Protein AF-A0A945VIE0-F1 (afdb_monomer_lite)

Foldseek 3Di:
DDDDFDFAFPDADPVQQWGWTQTPVRDDIDIDGDDD

Secondary structure (DSSP, 8-state):
-PPP--EEEEEEEGGGTEEEEEETT-PPPEEEE---

pLDDT: mean 91.21, std 7.58, range [66.81, 96.94]

Radius of gyration: 10.57 Å; chains: 1; bounding box: 18×21×28 Å

Sequence (36 aa):
MSEVKEGTVKWFNDKKGFGFIAPKDGDKDLFVHMNE

Structure (mmCIF, N/CA/C/O backbone):
data_AF-A0A945VIE0-F1
#
_entry.id   AF-A0A945VIE0-F1
#
loop_
_atom_site.group_PDB
_atom_site.id
_atom_site.type_symbol
_atom_site.label_atom_id
_atom_site.label_alt_id
_atom_site.label_comp_id
_atom_site.label_asym_id
_atom_site.label_entity_id
_atom_site.label_seq_id
_atom_site.pdbx_PDB_ins_code
_atom_site.Cartn_x
_atom_site.Cartn_y
_atom_site.Cartn_z
_atom_site.occupancy
_atom_site.B_iso_or_equiv
_atom_site.auth_seq_id
_atom_site.auth_comp_id
_atom_site.auth_asym_id
_atom_site.auth_atom_id
_atom_site.pdbx_PDB_model_num
ATOM 1 N N . MET A 1 1 ? -0.355 -17.610 15.608 1.00 66.81 1 MET A N 1
ATOM 2 C CA . MET A 1 1 ? -1.656 -17.249 15.009 1.00 66.81 1 MET A CA 1
ATOM 3 C C . MET A 1 1 ? -1.441 -15.939 14.281 1.00 66.81 1 MET A C 1
ATOM 5 O O . MET A 1 1 ? -0.991 -15.002 14.927 1.00 66.81 1 MET A O 1
ATOM 9 N N . SER A 1 2 ? -1.651 -15.892 12.969 1.00 79.44 2 SER A N 1
ATOM 10 C CA . SER A 1 2 ? -1.599 -14.633 12.219 1.00 79.44 2 SER A CA 1
ATOM 11 C C . SER A 1 2 ? -2.975 -13.979 12.285 1.00 79.44 2 SER A C 1
ATOM 13 O O . SER A 1 2 ? -3.981 -14.664 12.107 1.00 79.44 2 SER A O 1
ATOM 15 N N . GLU A 1 3 ? -3.026 -12.688 12.587 1.00 85.56 3 GLU A N 1
ATOM 16 C CA . GLU A 1 3 ? -4.270 -11.916 12.592 1.00 85.56 3 GLU A CA 1
ATOM 17 C C . GLU A 1 3 ? -4.680 -11.586 11.152 1.00 85.56 3 GLU A C 1
ATOM 19 O O . GLU A 1 3 ? -3.847 -11.163 10.347 1.00 85.56 3 GLU A O 1
ATOM 24 N N . VAL A 1 4 ? -5.955 -11.794 10.814 1.00 87.56 4 VAL A N 1
ATOM 25 C CA . VAL A 1 4 ? -6.507 -11.379 9.519 1.00 87.56 4 VAL A CA 1
ATOM 26 C C . VAL A 1 4 ? -6.917 -9.915 9.635 1.00 87.56 4 VAL A C 1
ATOM 28 O O . VAL A 1 4 ? -7.805 -9.590 10.418 1.00 87.56 4 VAL A O 1
ATOM 31 N N . LYS A 1 5 ? -6.284 -9.042 8.845 1.00 87.06 5 LYS A N 1
ATOM 32 C CA . LYS A 1 5 ? -6.652 -7.625 8.725 1.00 87.06 5 LYS A CA 1
ATOM 33 C C . LYS A 1 5 ? -7.213 -7.328 7.341 1.00 87.06 5 LYS A C 1
ATOM 35 O O . LYS A 1 5 ? -6.653 -7.759 6.335 1.00 87.06 5 LYS A O 1
ATOM 40 N N . 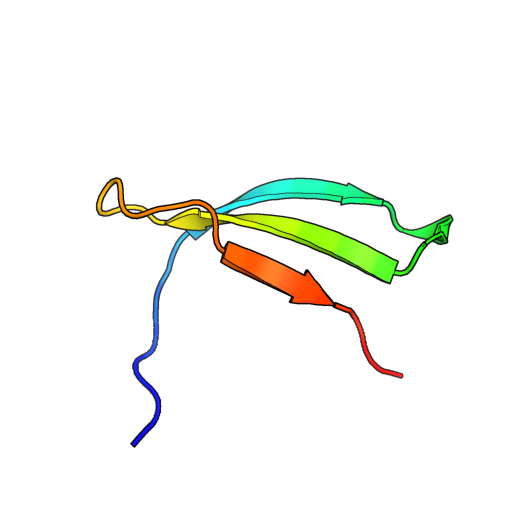GLU A 1 6 ? -8.293 -6.553 7.297 1.00 92.06 6 GLU A N 1
ATOM 41 C CA . GLU A 1 6 ? -8.890 -6.055 6.058 1.00 92.06 6 GLU A CA 1
ATOM 42 C C . GLU A 1 6 ? -8.482 -4.598 5.799 1.00 92.06 6 GLU A C 1
ATOM 44 O O . GLU A 1 6 ? -8.390 -3.777 6.714 1.00 92.06 6 GLU A O 1
ATOM 49 N N . GLY A 1 7 ? -8.282 -4.246 4.531 1.00 93.69 7 GLY A N 1
ATOM 50 C CA . GLY A 1 7 ? -7.894 -2.896 4.138 1.00 93.69 7 GLY A CA 1
ATOM 51 C C . GLY A 1 7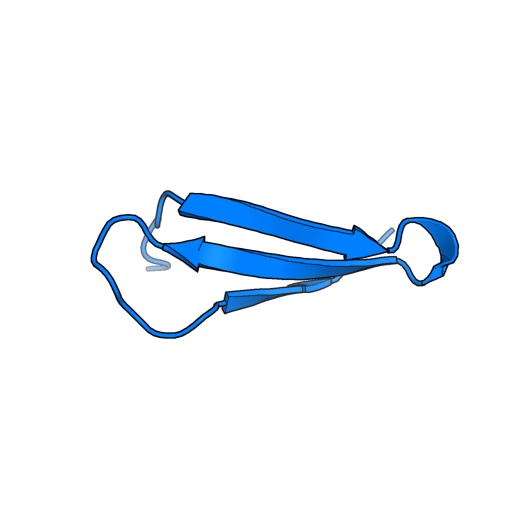 ? -8.073 -2.642 2.648 1.00 93.69 7 GLY A C 1
ATOM 52 O O . GLY A 1 7 ? -8.363 -3.555 1.875 1.00 93.69 7 GLY A O 1
ATOM 53 N N . THR A 1 8 ? -7.888 -1.388 2.251 1.00 96.25 8 THR A N 1
ATOM 54 C CA . THR A 1 8 ? -7.963 -0.957 0.852 1.00 96.25 8 THR A CA 1
ATOM 55 C C . THR A 1 8 ? -6.556 -0.818 0.292 1.00 96.25 8 THR A C 1
ATOM 57 O O . THR A 1 8 ? -5.684 -0.220 0.927 1.00 96.25 8 THR A O 1
ATOM 60 N N . VAL A 1 9 ? -6.321 -1.337 -0.915 1.00 96.31 9 VAL A N 1
ATOM 61 C CA . VAL A 1 9 ? -5.052 -1.121 -1.621 1.00 96.31 9 VAL A CA 1
ATOM 62 C C . VAL A 1 9 ? -4.900 0.373 -1.884 1.00 96.31 9 VAL A C 1
ATOM 64 O O . VAL A 1 9 ? -5.661 0.961 -2.649 1.00 96.31 9 VAL A O 1
ATOM 67 N N . LYS A 1 10 ? -3.915 0.990 -1.234 1.00 95.38 10 LYS A N 1
ATOM 68 C CA . LYS A 1 10 ? -3.634 2.418 -1.387 1.00 95.38 10 LYS A CA 1
ATOM 69 C C . LYS A 1 10 ? -2.967 2.674 -2.728 1.00 95.38 10 LYS A C 1
ATOM 71 O O . LYS A 1 10 ? -3.326 3.605 -3.439 1.00 95.38 10 LYS A O 1
ATOM 76 N N . TRP A 1 11 ? -2.000 1.826 -3.063 1.00 96.25 11 TRP A N 1
ATOM 77 C CA . TRP A 1 11 ? -1.374 1.764 -4.374 1.00 96.25 11 TRP A CA 1
ATOM 78 C C . TRP A 1 11 ? -0.598 0.453 -4.517 1.00 96.25 11 TRP A C 1
ATO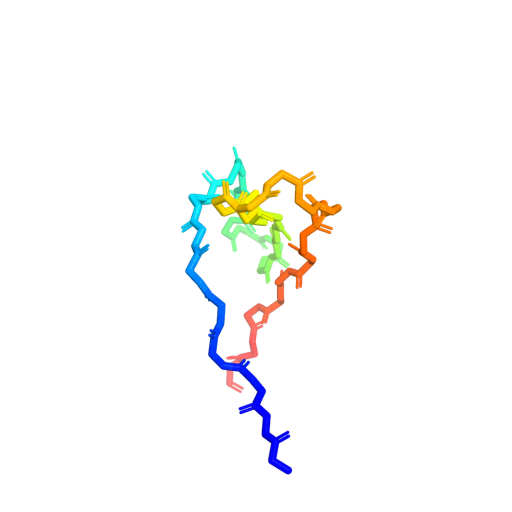M 80 O O . TRP A 1 11 ? -0.131 -0.120 -3.530 1.00 96.25 11 TRP A O 1
ATOM 90 N N . PHE A 1 12 ? -0.427 0.004 -5.756 1.00 96.88 12 PHE A N 1
ATOM 91 C CA . PHE A 1 12 ? 0.368 -1.172 -6.087 1.00 96.88 12 PHE A CA 1
ATOM 92 C C . PHE A 1 12 ? 1.108 -0.946 -7.404 1.00 96.88 12 PHE A C 1
ATOM 94 O O . PHE A 1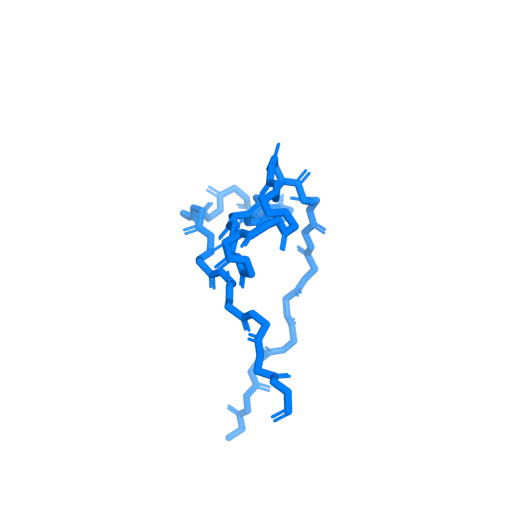 12 ? 0.541 -0.402 -8.353 1.00 96.88 12 PHE A O 1
ATOM 101 N N . ASN A 1 13 ? 2.385 -1.325 -7.455 1.00 96.94 13 ASN A N 1
ATOM 102 C CA . ASN A 1 13 ? 3.180 -1.295 -8.674 1.00 96.94 13 ASN A CA 1
ATOM 103 C C . ASN A 1 13 ? 3.384 -2.719 -9.181 1.00 96.94 13 ASN A C 1
ATOM 105 O O . ASN A 1 13 ? 4.278 -3.425 -8.720 1.00 96.94 13 ASN A O 1
ATOM 109 N N . ASP A 1 14 ? 2.588 -3.083 -10.178 1.00 95.38 14 ASP A N 1
ATOM 110 C CA . ASP A 1 14 ? 2.600 -4.408 -10.794 1.00 95.38 14 ASP A CA 1
ATOM 111 C C . ASP A 1 14 ? 3.969 -4.779 -11.382 1.00 95.38 14 ASP A C 1
ATOM 113 O O . ASP A 1 14 ? 4.501 -5.849 -11.112 1.00 95.38 14 ASP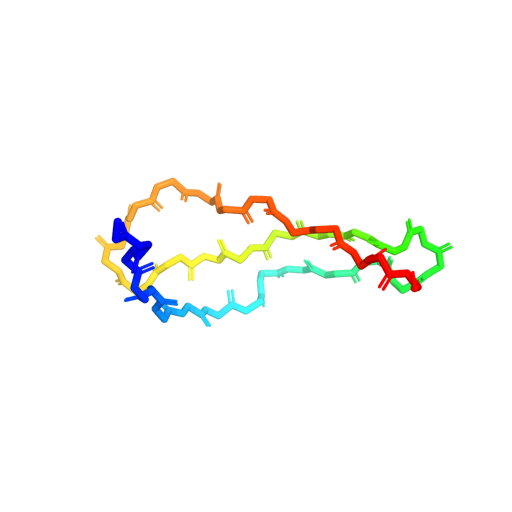 A O 1
ATOM 117 N N . LYS A 1 15 ? 4.634 -3.828 -12.055 1.00 95.62 15 LYS A N 1
ATOM 118 C CA . LYS A 1 15 ? 5.968 -4.046 -12.641 1.00 95.62 15 LYS A CA 1
ATOM 119 C C . LYS A 1 15 ? 7.044 -4.352 -11.603 1.00 95.62 15 LYS A C 1
ATOM 121 O O . LYS A 1 15 ? 8.045 -4.976 -11.937 1.00 95.62 15 LYS A O 1
ATOM 126 N N . LYS A 1 16 ? 6.896 -3.826 -10.384 1.00 94.69 16 LYS A N 1
ATOM 127 C CA . LYS A 1 16 ? 7.849 -4.040 -9.288 1.00 94.69 16 LYS A CA 1
ATOM 128 C C . LYS A 1 16 ? 7.389 -5.110 -8.293 1.00 94.69 16 LYS A C 1
ATOM 130 O O . LYS A 1 16 ? 8.185 -5.479 -7.441 1.00 94.69 16 LYS A O 1
ATOM 135 N N . GLY A 1 17 ? 6.139 -5.567 -8.369 1.00 96.12 17 GLY A N 1
ATOM 136 C CA . GLY A 1 17 ? 5.580 -6.587 -7.483 1.00 96.12 17 GLY A CA 1
ATOM 137 C C . GLY A 1 17 ? 5.348 -6.138 -6.037 1.00 96.12 17 GLY A C 1
ATOM 138 O O . GLY A 1 17 ? 5.326 -6.978 -5.143 1.00 96.12 17 GLY A O 1
ATOM 139 N N . PHE A 1 18 ? 5.188 -4.839 -5.757 1.00 96.62 18 PHE A N 1
ATOM 140 C CA . PHE A 1 18 ? 4.951 -4.375 -4.383 1.00 96.62 18 PHE A CA 1
ATOM 141 C C . PHE A 1 18 ? 4.050 -3.146 -4.278 1.00 96.62 18 PHE A C 1
ATOM 143 O O . PHE A 1 18 ? 3.872 -2.384 -5.233 1.00 96.62 18 PHE A O 1
ATOM 150 N N . GLY A 1 19 ? 3.512 -2.925 -3.078 1.00 96.62 19 GLY A N 1
ATOM 151 C CA . GLY A 1 19 ? 2.658 -1.784 -2.774 1.00 96.62 19 GLY A CA 1
ATOM 152 C C . GLY A 1 19 ? 2.352 -1.635 -1.290 1.00 96.62 19 GLY A C 1
ATOM 153 O O . GLY A 1 19 ? 3.035 -2.200 -0.433 1.00 96.62 19 GLY A O 1
ATOM 154 N N . PHE A 1 20 ? 1.308 -0.861 -0.998 1.00 96.62 20 PHE A N 1
ATOM 155 C CA . PHE A 1 20 ? 0.834 -0.620 0.361 1.00 96.62 20 PHE A CA 1
ATOM 156 C C . PHE A 1 20 ? -0.689 -0.724 0.457 1.00 96.62 20 PHE A C 1
ATOM 158 O O . PHE A 1 20 ? -1.425 -0.303 -0.442 1.00 96.62 20 PHE A O 1
ATOM 165 N N . ILE A 1 21 ? -1.156 -1.240 1.589 1.00 96.00 21 ILE A N 1
ATOM 166 C CA . ILE A 1 21 ? -2.566 -1.369 1.955 1.00 96.00 21 ILE A CA 1
ATOM 167 C C . ILE A 1 21 ? -2.827 -0.460 3.154 1.00 96.00 21 ILE A C 1
ATOM 169 O O . ILE A 1 21 ? -2.087 -0.504 4.134 1.00 96.00 21 ILE A O 1
ATOM 173 N N . ALA A 1 22 ? -3.883 0.346 3.077 1.00 95.75 22 ALA A N 1
ATOM 174 C CA . ALA A 1 22 ? -4.388 1.122 4.201 1.00 95.75 22 ALA A CA 1
ATOM 175 C C . ALA A 1 22 ? -5.408 0.267 4.984 1.00 95.75 22 ALA A C 1
ATOM 177 O O . ALA A 1 22 ? -6.456 -0.072 4.418 1.00 95.75 22 ALA A O 1
ATOM 178 N N . PRO A 1 23 ? -5.131 -0.120 6.244 1.00 95.25 23 PRO A N 1
ATOM 179 C CA . PRO A 1 23 ? -6.077 -0.871 7.070 1.00 95.25 23 PRO A CA 1
ATOM 180 C C . PRO A 1 23 ? -7.339 -0.058 7.381 1.00 95.25 23 PRO A C 1
ATOM 182 O O . PRO A 1 23 ? -7.276 1.167 7.501 1.00 95.25 23 PRO A O 1
ATOM 185 N N . LYS A 1 24 ? -8.481 -0.732 7.569 1.00 91.06 24 LYS A N 1
ATOM 186 C CA . LYS A 1 24 ? -9.745 -0.062 7.942 1.00 91.06 24 LYS A CA 1
ATOM 187 C C . LYS A 1 24 ? -9.663 0.657 9.292 1.00 91.06 24 LYS A C 1
ATOM 189 O O . LYS A 1 24 ? -10.285 1.701 9.458 1.00 91.06 24 LYS A O 1
ATOM 194 N N . ASP A 1 25 ? -8.869 0.130 10.217 1.00 87.94 25 ASP A N 1
ATOM 195 C CA . ASP A 1 25 ? -8.795 0.612 11.601 1.00 87.94 25 ASP A CA 1
ATOM 196 C C . ASP A 1 25 ? -7.927 1.873 11.774 1.00 87.94 25 ASP A C 1
ATOM 198 O O . ASP A 1 25 ? -7.695 2.326 12.891 1.00 87.94 25 ASP A O 1
ATOM 202 N N . GLY A 1 26 ? -7.433 2.459 10.674 1.00 80.69 26 GLY A N 1
ATOM 203 C CA . GLY A 1 26 ? -6.579 3.652 10.716 1.00 80.69 26 GLY A CA 1
ATOM 204 C C . GLY A 1 26 ? -5.159 3.382 11.226 1.00 80.69 26 GLY A C 1
ATOM 205 O O . GLY A 1 26 ? -4.406 4.321 11.489 1.00 80.69 26 GLY A O 1
ATOM 206 N N . ASP A 1 27 ? -4.791 2.104 11.349 1.00 86.25 27 ASP A N 1
ATOM 207 C CA . ASP A 1 27 ? -3.425 1.650 11.583 1.00 86.25 27 ASP A CA 1
ATOM 208 C C . ASP A 1 27 ? -2.471 2.125 10.473 1.00 86.25 27 ASP A C 1
ATOM 210 O O . ASP A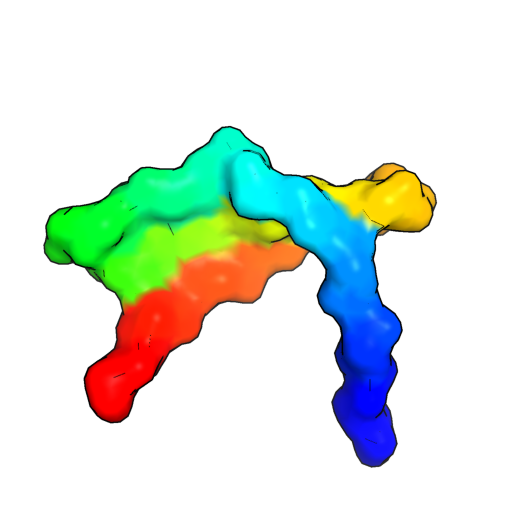 1 27 ? -2.869 2.562 9.391 1.00 86.25 27 ASP A O 1
ATOM 214 N N . LYS A 1 28 ? -1.166 2.005 10.733 1.00 92.69 28 LYS A N 1
ATOM 215 C CA . LYS A 1 28 ? -0.127 2.333 9.748 1.00 92.69 28 LYS A CA 1
ATOM 216 C C . LYS A 1 28 ? -0.293 1.515 8.464 1.00 92.69 28 LYS A C 1
ATOM 218 O O . LYS A 1 28 ? -0.661 0.342 8.511 1.00 92.69 28 LYS A O 1
ATOM 223 N N . ASP A 1 29 ? 0.070 2.135 7.340 1.00 94.38 29 ASP A N 1
ATOM 224 C CA . ASP A 1 29 ? 0.089 1.475 6.034 1.00 94.38 29 ASP A CA 1
ATOM 225 C C . ASP A 1 29 ? 0.905 0.170 6.103 1.00 94.38 29 ASP A C 1
ATOM 227 O O . ASP A 1 29 ? 2.048 0.147 6.571 1.00 94.38 29 ASP A O 1
ATOM 231 N N . LEU A 1 30 ? 0.311 -0.915 5.612 1.00 93.94 30 LEU A N 1
ATOM 232 C CA . LEU A 1 30 ? 0.919 -2.239 5.571 1.00 93.94 30 LEU A CA 1
ATOM 233 C C . LEU A 1 30 ? 1.604 -2.441 4.224 1.00 93.94 30 LEU A C 1
ATOM 235 O O . LEU A 1 30 ? 0.982 -2.277 3.174 1.00 93.94 30 LEU A O 1
ATOM 239 N N . PHE A 1 31 ? 2.880 -2.813 4.251 1.00 94.94 31 PHE A N 1
ATOM 240 C CA . PHE A 1 31 ? 3.619 -3.172 3.046 1.00 94.94 31 PHE A CA 1
ATOM 241 C C . PHE A 1 31 ? 3.196 -4.558 2.548 1.00 94.94 31 PHE A C 1
ATOM 243 O O . PHE A 1 31 ? 3.077 -5.494 3.339 1.00 94.94 31 PHE A O 1
ATOM 250 N N . VAL A 1 32 ? 3.016 -4.691 1.234 1.00 94.94 32 VAL A N 1
ATOM 251 C CA . VAL A 1 32 ? 2.725 -5.966 0.570 1.00 94.94 32 VAL A CA 1
ATOM 252 C C . VAL A 1 32 ? 3.720 -6.204 -0.565 1.00 94.94 32 VAL A C 1
ATOM 254 O O . VAL A 1 32 ? 3.990 -5.305 -1.364 1.00 94.94 32 VAL A O 1
ATOM 257 N N . HIS A 1 33 ? 4.249 -7.425 -0.636 1.00 95.50 33 HIS A N 1
ATOM 258 C CA . HIS A 1 33 ? 5.111 -7.906 -1.713 1.00 95.50 33 HIS A CA 1
ATOM 259 C C . HIS A 1 33 ? 4.479 -9.150 -2.331 1.00 95.50 33 HIS A C 1
ATOM 261 O O . HIS A 1 33 ? 4.099 -10.076 -1.612 1.00 95.50 33 HIS A O 1
ATOM 267 N N . MET A 1 34 ? 4.355 -9.161 -3.653 1.00 93.12 34 MET A N 1
ATOM 268 C CA . MET A 1 34 ? 3.936 -10.332 -4.404 1.00 93.12 34 MET A CA 1
ATOM 269 C C . MET A 1 34 ? 5.136 -11.272 -4.512 1.00 93.12 34 MET A C 1
ATOM 271 O O . MET A 1 34 ? 6.139 -10.922 -5.128 1.00 93.12 34 MET A O 1
ATOM 275 N N . ASN A 1 35 ? 5.045 -12.445 -3.888 1.00 82.38 35 ASN A N 1
ATOM 276 C CA . ASN A 1 35 ? 5.935 -13.553 -4.220 1.00 82.38 35 ASN A CA 1
ATOM 277 C C . ASN A 1 35 ? 5.278 -14.395 -5.312 1.00 82.38 35 ASN A C 1
ATOM 279 O O . ASN A 1 35 ? 4.073 -14.642 -5.245 1.00 82.38 35 ASN A O 1
ATOM 283 N N . GLU A 1 36 ? 6.088 -14.801 -6.287 1.00 66.88 36 GLU A N 1
ATOM 284 C CA . GLU A 1 36 ? 5.766 -15.887 -7.219 1.00 66.88 36 GLU A CA 1
ATOM 285 C C . GLU A 1 36 ? 5.847 -17.243 -6.506 1.00 66.88 36 GLU A C 1
ATOM 287 O O . GLU A 1 36 ? 6.777 -17.418 -5.678 1.00 66.88 36 GLU A O 1
#